Protein AF-A0A6S7JM48-F1 (afdb_monomer_lite)

Structure (mmCIF, N/CA/C/O backbone):
data_AF-A0A6S7JM48-F1
#
_entry.id   AF-A0A6S7JM48-F1
#
loop_
_atom_site.group_PDB
_atom_site.id
_atom_site.type_symbol
_atom_site.label_atom_id
_atom_site.label_alt_id
_atom_site.label_comp_id
_atom_site.label_asym_id
_atom_site.label_entity_id
_atom_site.label_seq_id
_atom_site.pdbx_PDB_ins_code
_atom_site.Cartn_x
_atom_site.Cartn_y
_atom_site.Cartn_z
_atom_site.occupancy
_atom_site.B_iso_or_equiv
_atom_site.auth_seq_id
_atom_site.auth_comp_id
_atom_site.auth_asym_id
_atom_site.auth_atom_id
_atom_site.pdbx_PDB_model_num
ATOM 1 N N . MET A 1 1 ? -25.504 -1.409 7.793 1.00 51.97 1 MET A N 1
ATOM 2 C CA . MET A 1 1 ? -24.263 -1.099 8.547 1.00 51.97 1 MET A CA 1
ATOM 3 C C . MET A 1 1 ? -23.162 -2.173 8.393 1.00 51.97 1 MET A C 1
ATOM 5 O O . MET A 1 1 ? -22.502 -2.514 9.367 1.00 51.97 1 MET A O 1
ATOM 9 N N . HIS A 1 2 ? -22.911 -2.702 7.189 1.00 62.91 2 HIS A N 1
ATOM 10 C CA . HIS A 1 2 ? -21.906 -3.768 6.991 1.00 62.91 2 HIS A CA 1
ATOM 11 C C . HIS A 1 2 ? -20.528 -3.228 6.568 1.00 62.91 2 HIS A C 1
ATOM 13 O O . HIS A 1 2 ? -19.502 -3.725 7.025 1.00 62.91 2 HIS A O 1
ATOM 19 N N . GLN A 1 3 ? -20.498 -2.153 5.774 1.00 63.75 3 GLN A N 1
ATOM 20 C CA . GLN A 1 3 ? -19.255 -1.558 5.267 1.00 63.75 3 GLN A CA 1
ATOM 21 C C . GLN A 1 3 ? -18.353 -0.998 6.379 1.00 63.75 3 GLN A C 1
ATOM 23 O O . GLN A 1 3 ? -17.149 -1.226 6.358 1.00 63.75 3 GLN A O 1
ATOM 28 N N . VAL A 1 4 ? -18.924 -0.338 7.394 1.00 64.56 4 VAL A N 1
ATOM 29 C CA . VAL A 1 4 ? -18.150 0.243 8.510 1.00 64.56 4 VAL A CA 1
ATOM 30 C C . VAL A 1 4 ? -17.418 -0.841 9.314 1.00 64.56 4 VAL A C 1
ATOM 32 O O . VAL A 1 4 ? -16.235 -0.697 9.615 1.00 64.56 4 VAL A O 1
ATOM 35 N N . LYS A 1 5 ? -18.085 -1.971 9.597 1.00 68.56 5 LYS A N 1
ATOM 36 C CA . LYS A 1 5 ? -17.468 -3.119 10.286 1.00 68.56 5 LYS A CA 1
ATOM 37 C C . LYS A 1 5 ? -16.400 -3.803 9.428 1.00 68.56 5 LYS A C 1
ATOM 39 O O . LYS A 1 5 ? -15.370 -4.213 9.954 1.00 68.56 5 LYS A O 1
ATOM 44 N N . TYR A 1 6 ? -16.626 -3.897 8.117 1.00 74.19 6 TYR A N 1
ATOM 45 C CA . TYR A 1 6 ? -15.654 -4.456 7.178 1.00 74.19 6 TYR A CA 1
ATOM 46 C C . TYR A 1 6 ? -14.355 -3.639 7.153 1.00 74.19 6 TYR A C 1
ATOM 48 O O . TYR A 1 6 ? -13.280 -4.199 7.358 1.00 74.19 6 TYR A O 1
ATOM 56 N N . PHE A 1 7 ? -14.441 -2.313 7.002 1.00 72.81 7 PHE A N 1
ATOM 57 C CA . PHE A 1 7 ? -13.253 -1.456 7.009 1.00 72.81 7 PHE A CA 1
ATOM 58 C C . PHE A 1 7 ? -12.529 -1.455 8.356 1.00 72.81 7 PHE A C 1
ATOM 60 O O . PHE A 1 7 ? -11.304 -1.443 8.370 1.00 72.81 7 PHE A O 1
ATOM 67 N N . ALA A 1 8 ? -13.246 -1.541 9.481 1.00 74.00 8 ALA A N 1
ATOM 68 C CA . ALA A 1 8 ? -12.621 -1.687 10.795 1.00 74.00 8 ALA A CA 1
ATOM 69 C C . ALA A 1 8 ? -11.798 -2.986 10.910 1.00 74.00 8 ALA A C 1
ATOM 71 O O . ALA A 1 8 ? -10.677 -2.961 11.410 1.00 74.00 8 ALA A O 1
ATOM 72 N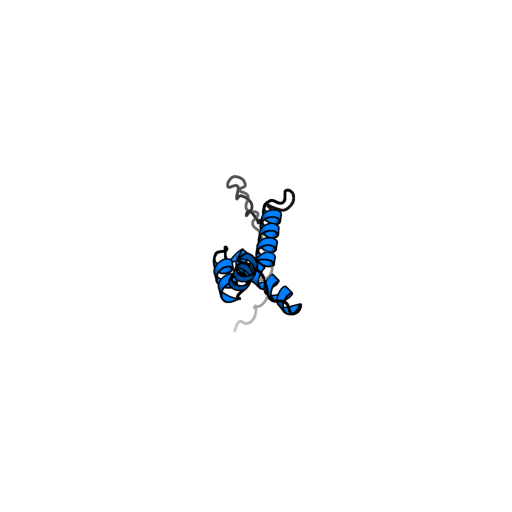 N . ASN A 1 9 ? -12.318 -4.103 10.392 1.00 74.94 9 ASN A N 1
ATOM 73 C CA . ASN A 1 9 ? -11.617 -5.389 10.383 1.00 74.94 9 ASN A CA 1
ATOM 74 C C . ASN A 1 9 ? -10.394 -5.370 9.446 1.00 74.94 9 ASN A C 1
ATOM 76 O O . ASN A 1 9 ? -9.313 -5.820 9.817 1.00 74.94 9 ASN A O 1
ATOM 80 N N . VAL A 1 10 ? -10.524 -4.788 8.250 1.00 73.12 10 VAL A N 1
ATOM 81 C CA . VAL A 1 10 ? -9.400 -4.657 7.305 1.00 73.12 10 VAL A CA 1
ATOM 82 C C . VAL A 1 10 ? -8.317 -3.715 7.843 1.00 73.12 10 VAL A C 1
ATOM 84 O O . VAL A 1 10 ? -7.132 -4.002 7.693 1.00 73.12 10 VAL A O 1
ATOM 87 N N . ASN A 1 11 ? -8.708 -2.619 8.499 1.00 79.50 11 ASN A N 1
ATOM 88 C CA . ASN A 1 11 ? -7.787 -1.660 9.113 1.00 79.50 11 ASN A CA 1
ATOM 89 C C . ASN A 1 11 ? -7.137 -2.184 10.402 1.00 79.50 11 ASN A C 1
ATOM 91 O O . ASN A 1 11 ? -6.219 -1.542 10.913 1.00 79.50 11 ASN A O 1
ATOM 95 N N . ALA A 1 12 ? -7.569 -3.338 10.927 1.00 84.12 12 ALA A N 1
ATOM 96 C CA . ALA A 1 12 ? -6.830 -4.011 11.984 1.00 84.12 12 ALA A CA 1
ATOM 97 C C . ALA A 1 12 ? -5.399 -4.280 11.494 1.00 84.12 12 ALA A C 1
ATOM 99 O O . ALA A 1 12 ? -5.187 -4.805 10.396 1.00 84.12 12 ALA A O 1
ATOM 100 N N . SER A 1 13 ? -4.410 -3.906 12.309 1.00 80.88 13 SER A N 1
ATOM 101 C CA . SER A 1 13 ? -2.994 -3.864 11.922 1.00 80.88 13 SER A CA 1
ATOM 102 C C . SER A 1 13 ? -2.493 -5.163 11.294 1.00 80.88 13 SER A C 1
ATOM 104 O O . SER A 1 13 ? -1.736 -5.126 10.324 1.00 80.88 13 SER A O 1
ATOM 106 N N . ASP A 1 14 ? -2.942 -6.307 11.806 1.00 85.56 14 ASP A N 1
ATOM 107 C CA . ASP A 1 14 ? -2.514 -7.624 11.335 1.00 85.56 14 ASP A CA 1
ATOM 108 C C . ASP A 1 14 ? -3.098 -7.986 9.970 1.00 85.56 14 ASP A C 1
ATOM 110 O O . ASP A 1 14 ? -2.415 -8.591 9.142 1.00 85.56 14 ASP A O 1
ATOM 114 N N . ASN A 1 15 ? -4.339 -7.583 9.699 1.00 87.88 15 ASN A N 1
ATOM 115 C CA . ASN A 1 15 ? -4.984 -7.840 8.416 1.00 87.88 15 ASN A CA 1
ATOM 116 C C . ASN A 1 15 ? -4.391 -6.953 7.328 1.00 87.88 15 ASN A C 1
ATOM 118 O O . ASN A 1 15 ? -3.996 -7.459 6.275 1.00 87.88 15 ASN A O 1
ATOM 122 N N . LEU A 1 16 ? -4.217 -5.661 7.611 1.00 90.19 16 LEU A N 1
ATOM 123 C CA . LEU A 1 16 ? -3.536 -4.758 6.691 1.00 90.19 16 LEU A CA 1
ATOM 124 C C . LEU A 1 16 ? -2.098 -5.225 6.423 1.00 90.19 16 LEU A C 1
ATOM 126 O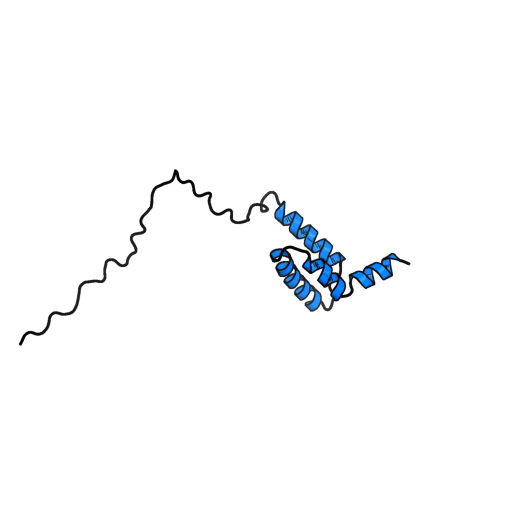 O . LEU A 1 16 ? -1.658 -5.241 5.274 1.00 90.19 16 LEU A O 1
ATOM 130 N N . ARG A 1 17 ? -1.382 -5.698 7.453 1.00 91.56 17 ARG A N 1
ATOM 131 C CA . ARG A 1 17 ? -0.048 -6.293 7.295 1.00 91.56 17 ARG A CA 1
ATOM 132 C C . ARG A 1 17 ? -0.074 -7.505 6.365 1.00 91.56 17 ARG A C 1
ATOM 134 O O . ARG A 1 17 ? 0.758 -7.576 5.467 1.00 91.56 17 ARG A O 1
ATOM 141 N N . LYS A 1 18 ? -1.018 -8.438 6.532 1.00 93.31 18 LYS A N 1
ATOM 142 C CA . LYS A 1 18 ? -1.151 -9.613 5.649 1.00 93.31 18 LYS A CA 1
ATOM 143 C C . LYS A 1 18 ? -1.381 -9.222 4.188 1.00 93.31 18 LYS A C 1
ATOM 145 O O . LYS A 1 18 ? -0.833 -9.882 3.312 1.00 93.31 18 LYS A O 1
ATOM 150 N N . ILE A 1 19 ? -2.153 -8.164 3.929 1.00 91.44 19 ILE A N 1
ATOM 151 C CA . ILE A 1 19 ? -2.392 -7.643 2.574 1.00 91.44 19 ILE A CA 1
ATOM 152 C C . ILE A 1 19 ? -1.100 -7.061 1.991 1.00 91.44 19 ILE A C 1
ATOM 154 O O . ILE A 1 19 ? -0.694 -7.429 0.893 1.00 91.44 19 ILE A O 1
ATOM 158 N N . VAL A 1 20 ? -0.418 -6.196 2.746 1.00 92.75 20 VAL A N 1
ATOM 159 C CA . VAL A 1 20 ? 0.836 -5.546 2.326 1.00 92.75 20 VAL A CA 1
ATOM 160 C C . VAL A 1 20 ? 1.917 -6.571 1.984 1.00 92.75 20 VAL A C 1
ATOM 162 O O . VAL A 1 20 ? 2.624 -6.407 0.995 1.00 92.75 20 VAL A O 1
ATOM 165 N N . MET A 1 21 ? 2.026 -7.644 2.769 1.00 93.75 21 MET A N 1
ATOM 166 C CA . MET A 1 21 ? 3.017 -8.709 2.567 1.00 93.75 21 MET A CA 1
ATOM 167 C C . MET A 1 21 ? 2.816 -9.513 1.270 1.00 93.75 21 MET A C 1
ATOM 169 O O . MET A 1 21 ? 3.626 -10.382 0.971 1.00 93.75 21 MET A O 1
ATOM 173 N N . ARG A 1 22 ? 1.747 -9.261 0.501 1.00 94.75 22 ARG A N 1
ATOM 174 C CA . ARG A 1 22 ? 1.542 -9.845 -0.836 1.00 94.75 22 ARG A CA 1
ATOM 175 C C . ARG A 1 22 ? 2.181 -9.032 -1.962 1.00 94.75 22 ARG A C 1
ATOM 177 O O . ARG A 1 22 ? 2.167 -9.486 -3.101 1.00 94.75 22 ARG A O 1
ATOM 184 N N . LEU A 1 23 ? 2.701 -7.842 -1.670 1.00 92.75 23 LEU A N 1
ATOM 185 C CA . LEU A 1 23 ? 3.401 -7.025 -2.654 1.00 92.75 23 LEU A CA 1
ATOM 186 C C . LEU A 1 23 ? 4.841 -7.513 -2.879 1.00 92.75 23 LEU A C 1
ATOM 188 O O . LEU A 1 23 ? 5.426 -8.123 -1.988 1.00 92.75 23 LEU A O 1
ATOM 192 N N . PRO A 1 24 ? 5.451 -7.171 -4.025 1.00 94.12 24 PRO A N 1
ATOM 193 C CA . PRO A 1 24 ? 6.896 -7.259 -4.207 1.00 94.12 24 PRO A CA 1
ATOM 194 C C . PRO A 1 24 ? 7.688 -6.521 -3.113 1.00 94.12 24 PRO A C 1
ATOM 196 O O . PRO A 1 24 ? 7.289 -5.441 -2.664 1.00 94.12 24 PRO A O 1
ATOM 199 N N . ASP A 1 25 ? 8.858 -7.053 -2.749 1.00 93.38 25 ASP A N 1
ATOM 200 C CA . ASP A 1 25 ? 9.678 -6.561 -1.630 1.00 93.38 25 ASP A CA 1
ATOM 201 C C . ASP A 1 25 ? 10.006 -5.066 -1.711 1.00 93.38 25 ASP A C 1
ATOM 203 O O . ASP A 1 25 ? 9.929 -4.350 -0.709 1.00 93.38 25 ASP A O 1
ATOM 207 N N . TYR A 1 26 ? 10.320 -4.556 -2.905 1.00 90.75 26 TYR A N 1
ATOM 208 C CA . TYR A 1 26 ? 10.649 -3.141 -3.089 1.00 90.75 26 TYR A CA 1
ATOM 209 C C . TYR A 1 26 ? 9.465 -2.218 -2.747 1.00 90.75 26 TYR A C 1
ATOM 211 O O . TYR A 1 26 ? 9.662 -1.138 -2.185 1.00 90.75 26 TYR A O 1
ATOM 219 N N . LEU A 1 27 ? 8.226 -2.647 -3.017 1.00 94.38 27 LEU A N 1
ATOM 220 C CA . LEU A 1 27 ? 7.021 -1.906 -2.639 1.00 94.38 27 LEU A CA 1
ATOM 221 C C . LEU A 1 27 ? 6.740 -2.016 -1.143 1.00 94.38 27 LEU A C 1
ATOM 223 O O . LEU A 1 27 ? 6.317 -1.031 -0.538 1.00 94.38 27 LEU A O 1
ATOM 227 N N . ILE A 1 28 ? 7.027 -3.168 -0.530 1.00 95.31 28 ILE A N 1
ATOM 228 C CA . ILE A 1 28 ? 6.922 -3.342 0.924 1.00 95.31 28 ILE A CA 1
ATOM 229 C C . ILE A 1 28 ? 7.856 -2.360 1.643 1.00 95.31 28 ILE A C 1
ATOM 231 O O . ILE A 1 28 ? 7.436 -1.712 2.603 1.00 95.31 28 ILE A O 1
ATOM 235 N N . GLN A 1 29 ? 9.102 -2.207 1.185 1.00 94.75 29 GLN A N 1
ATOM 236 C CA . GLN A 1 29 ? 10.044 -1.265 1.801 1.00 94.75 29 GLN A CA 1
ATOM 237 C C . GLN A 1 29 ? 9.571 0.187 1.663 1.00 94.75 29 GLN A C 1
ATOM 239 O O . GLN A 1 29 ? 9.523 0.903 2.663 1.00 94.75 29 GLN A O 1
ATOM 244 N N . LYS A 1 30 ? 9.121 0.603 0.469 1.00 94.88 30 LYS A N 1
ATOM 245 C CA . LYS A 1 30 ? 8.531 1.941 0.265 1.00 94.88 30 LYS A CA 1
ATOM 246 C C . LYS A 1 30 ? 7.309 2.172 1.163 1.00 94.88 30 LYS A C 1
ATOM 248 O O . LYS A 1 30 ? 7.149 3.251 1.734 1.00 94.88 30 LYS A O 1
ATOM 253 N N . TRP A 1 31 ? 6.460 1.158 1.327 1.00 95.75 31 TRP A N 1
ATOM 254 C CA . TRP A 1 31 ? 5.292 1.232 2.202 1.00 95.75 31 TRP A CA 1
ATOM 255 C C . TRP A 1 31 ? 5.667 1.413 3.679 1.00 95.75 31 TRP A C 1
ATOM 257 O O . TRP A 1 31 ? 5.031 2.209 4.369 1.00 95.75 31 TRP A O 1
ATOM 267 N N . LYS A 1 32 ? 6.721 0.748 4.176 1.00 94.38 32 LYS A N 1
ATOM 268 C CA . LYS A 1 32 ? 7.194 0.932 5.564 1.00 94.38 32 LYS A CA 1
ATOM 269 C C . LYS A 1 32 ? 7.531 2.394 5.866 1.00 94.38 32 LYS A C 1
ATOM 271 O O . LYS A 1 32 ? 7.125 2.889 6.915 1.00 94.38 32 LYS A O 1
ATOM 276 N N . SER A 1 33 ? 8.198 3.096 4.948 1.00 95.00 33 SER A N 1
ATOM 277 C CA . SER A 1 33 ? 8.501 4.527 5.102 1.00 95.00 33 SER A CA 1
ATOM 278 C C . SER A 1 33 ? 7.231 5.374 5.222 1.00 95.00 33 SER A C 1
ATOM 280 O O . SER A 1 33 ? 7.148 6.264 6.064 1.00 95.00 33 SER A O 1
ATOM 282 N N . ILE A 1 34 ? 6.196 5.060 4.438 1.00 94.94 34 ILE A N 1
ATOM 283 C CA . ILE A 1 34 ? 4.899 5.749 4.515 1.00 94.94 34 ILE A CA 1
ATOM 284 C C . ILE A 1 34 ? 4.210 5.475 5.854 1.00 94.94 34 ILE A C 1
ATOM 286 O O . ILE A 1 34 ? 3.672 6.396 6.464 1.00 94.94 34 ILE A O 1
ATOM 290 N N . VAL A 1 35 ? 4.249 4.233 6.340 1.00 94.56 35 VAL A N 1
ATOM 291 C CA . VAL A 1 35 ? 3.681 3.865 7.644 1.00 94.56 35 VAL A CA 1
ATOM 292 C C . VAL A 1 35 ? 4.339 4.642 8.784 1.00 94.56 35 VAL A C 1
ATOM 294 O O . VAL A 1 35 ? 3.627 5.081 9.686 1.00 94.56 35 VAL A O 1
ATOM 297 N N . ILE A 1 36 ? 5.660 4.841 8.744 1.00 95.50 36 ILE A N 1
ATOM 298 C CA . ILE A 1 36 ? 6.374 5.670 9.728 1.00 95.50 36 ILE A CA 1
ATOM 299 C C . ILE A 1 36 ? 5.817 7.099 9.705 1.00 95.50 36 ILE A C 1
ATOM 301 O O . ILE A 1 36 ? 5.322 7.563 10.729 1.00 95.50 36 ILE A O 1
ATOM 305 N N . ASN A 1 37 ? 5.746 7.728 8.528 1.00 95.75 37 ASN A N 1
ATOM 306 C CA . ASN A 1 37 ? 5.207 9.086 8.373 1.00 95.75 37 ASN A CA 1
ATOM 307 C C . ASN A 1 37 ? 3.747 9.216 8.855 1.00 95.75 37 ASN A C 1
ATOM 309 O O . ASN A 1 37 ? 3.349 10.240 9.408 1.00 95.75 37 ASN A O 1
ATOM 313 N N . ILE A 1 38 ? 2.914 8.190 8.641 1.00 95.38 38 ILE A N 1
ATOM 314 C CA . ILE A 1 38 ? 1.524 8.172 9.128 1.00 95.38 38 ILE A CA 1
ATOM 315 C C . ILE A 1 38 ? 1.489 8.119 10.662 1.00 95.38 38 ILE A C 1
ATOM 317 O O . ILE A 1 38 ? 0.708 8.839 11.290 1.00 95.38 38 ILE A O 1
ATOM 321 N N . ARG A 1 39 ? 2.348 7.293 11.267 1.00 94.56 39 ARG A N 1
ATOM 322 C CA . ARG A 1 39 ? 2.430 7.123 12.724 1.00 94.56 39 ARG A CA 1
ATOM 323 C C . ARG A 1 39 ? 2.999 8.348 13.429 1.00 94.56 39 ARG A C 1
ATOM 325 O O . ARG A 1 39 ? 2.523 8.685 14.511 1.00 94.56 39 ARG A O 1
ATOM 332 N N . GLU A 1 40 ? 3.954 9.041 12.814 1.00 95.69 40 GLU A N 1
ATOM 333 C CA . GLU A 1 40 ? 4.469 10.327 13.306 1.00 95.69 40 GLU A CA 1
ATOM 334 C C . GLU A 1 40 ? 3.349 11.363 13.445 1.00 95.69 40 GLU A C 1
ATOM 336 O O . GLU A 1 40 ? 3.296 12.106 14.422 1.00 95.69 40 GLU A O 1
ATOM 341 N N . ARG A 1 41 ? 2.366 11.329 12.538 1.00 95.31 41 ARG A N 1
ATOM 342 C CA . ARG A 1 41 ? 1.148 12.157 12.590 1.00 95.31 41 ARG A CA 1
ATOM 343 C C . ARG A 1 41 ? 0.080 11.627 13.556 1.00 95.31 41 ARG A C 1
ATOM 345 O O . ARG A 1 41 ? -1.076 12.027 13.461 1.00 95.31 41 ARG A O 1
ATOM 352 N N . ARG A 1 42 ? 0.441 10.707 14.459 1.00 93.56 42 ARG A N 1
ATOM 353 C CA . ARG A 1 42 ? -0.445 10.068 15.452 1.00 93.56 42 ARG A CA 1
ATOM 354 C C . ARG A 1 42 ? -1.664 9.355 14.849 1.00 93.56 42 ARG A C 1
ATOM 356 O O . ARG A 1 42 ? -2.668 9.169 15.532 1.00 93.56 42 ARG A O 1
ATOM 363 N N . ARG A 1 43 ? -1.583 8.914 13.589 1.00 93.50 43 ARG A N 1
ATOM 364 C CA . ARG A 1 43 ? -2.648 8.158 12.916 1.00 93.50 43 ARG A CA 1
ATOM 365 C C . ARG A 1 43 ? -2.239 6.701 12.707 1.00 93.50 43 ARG A C 1
ATOM 367 O O . ARG A 1 43 ? -1.058 6.376 12.608 1.00 93.50 43 ARG A O 1
ATOM 374 N N . SER A 1 44 ? -3.231 5.820 12.617 1.00 91.00 44 SER A N 1
ATOM 375 C CA . SER A 1 44 ? -3.024 4.433 12.192 1.00 91.00 44 SER A CA 1
ATOM 376 C C . SER A 1 44 ? -3.167 4.307 10.670 1.00 91.00 44 SER A C 1
ATOM 378 O O . SER A 1 44 ? -4.087 4.909 10.110 1.00 91.00 44 SER A O 1
ATOM 380 N N . PRO A 1 45 ? -2.296 3.537 9.991 1.00 93.06 45 PRO A N 1
ATOM 381 C CA . PRO A 1 45 ? -2.446 3.259 8.566 1.00 93.06 45 PRO A CA 1
ATOM 382 C C . PRO A 1 45 ? -3.777 2.569 8.274 1.00 93.06 45 PRO A C 1
ATOM 384 O O . PRO A 1 45 ? -4.182 1.670 9.011 1.00 93.06 45 PRO A O 1
ATOM 387 N N . THR A 1 46 ? -4.427 2.961 7.185 1.00 93.56 46 THR A N 1
ATOM 388 C CA . THR A 1 46 ? -5.683 2.361 6.725 1.00 93.56 46 THR A CA 1
ATOM 389 C C . THR A 1 46 ? -5.523 1.725 5.347 1.00 93.56 46 THR A C 1
ATOM 391 O O . THR A 1 46 ? -4.544 1.949 4.629 1.00 93.56 46 THR A O 1
ATOM 394 N N . ILE A 1 47 ? -6.518 0.938 4.941 1.00 91.56 47 ILE A N 1
ATOM 395 C CA . ILE A 1 47 ? -6.590 0.385 3.587 1.00 91.56 47 ILE A CA 1
ATOM 396 C C . ILE A 1 47 ? -6.689 1.477 2.512 1.00 91.56 47 ILE A C 1
ATOM 398 O O . ILE A 1 47 ? -6.223 1.289 1.389 1.00 91.56 47 ILE A O 1
ATOM 402 N N . GLU A 1 48 ? -7.244 2.639 2.854 1.00 92.56 48 GLU A N 1
ATOM 403 C CA . GLU A 1 48 ? -7.333 3.779 1.945 1.00 92.56 48 GLU A CA 1
ATOM 404 C C . GLU A 1 48 ? -5.947 4.369 1.657 1.00 92.56 48 GLU A C 1
ATOM 406 O O . GLU A 1 48 ? -5.604 4.588 0.491 1.00 92.56 48 GLU A O 1
ATOM 411 N N . ASP A 1 49 ? -5.106 4.519 2.684 1.00 94.56 49 ASP A N 1
ATOM 412 C CA . ASP A 1 49 ? -3.710 4.941 2.516 1.00 94.56 49 ASP A CA 1
ATOM 413 C C . ASP A 1 49 ? -2.939 3.983 1.620 1.00 94.56 49 ASP A C 1
ATOM 415 O O . ASP A 1 49 ? -2.182 4.402 0.745 1.00 94.56 49 ASP A O 1
ATOM 419 N N . PHE A 1 50 ? -3.157 2.686 1.836 1.00 94.06 50 PHE A N 1
ATOM 420 C CA . PHE A 1 50 ? -2.529 1.632 1.060 1.00 94.06 50 PHE A CA 1
ATOM 421 C C . PHE A 1 50 ? -2.950 1.692 -0.409 1.00 94.06 50 PHE A C 1
ATOM 423 O O . PHE A 1 50 ? -2.104 1.675 -1.304 1.00 94.06 50 PHE A O 1
ATOM 430 N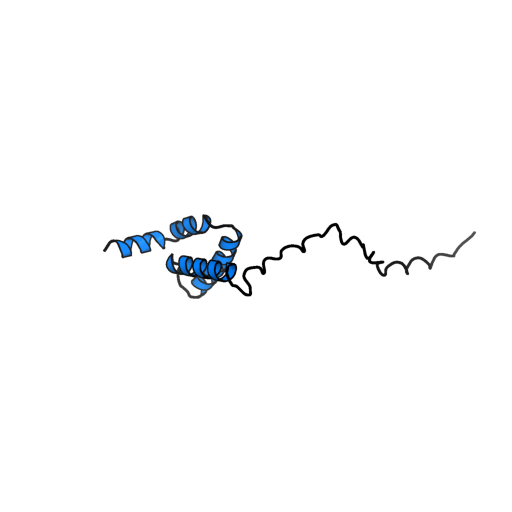 N . SER A 1 51 ? -4.248 1.856 -0.671 1.00 93.75 51 SER A N 1
ATOM 431 C CA . SER A 1 51 ? -4.769 2.008 -2.031 1.00 93.75 51 SER A CA 1
ATOM 432 C C . SER A 1 51 ? -4.216 3.260 -2.722 1.00 93.75 51 SER A C 1
ATOM 434 O O . SER A 1 51 ? -3.838 3.219 -3.894 1.00 93.75 51 SER A O 1
ATOM 436 N N . THR A 1 52 ? -4.091 4.362 -1.979 1.00 96.19 52 THR A N 1
ATOM 437 C CA . THR A 1 52 ? -3.541 5.626 -2.474 1.00 96.19 52 THR A CA 1
ATOM 438 C C . THR A 1 52 ? -2.061 5.480 -2.803 1.00 96.19 52 THR A C 1
ATOM 440 O O . THR A 1 52 ? -1.608 5.950 -3.848 1.00 96.19 52 THR A O 1
ATOM 443 N N . PHE A 1 53 ? -1.306 4.795 -1.943 1.00 95.88 53 PHE A N 1
ATOM 444 C CA . PHE A 1 53 ? 0.091 4.460 -2.187 1.00 95.88 53 PHE A CA 1
ATOM 445 C C . PHE A 1 53 ? 0.260 3.652 -3.476 1.00 95.88 53 PHE A C 1
ATOM 447 O O . PHE A 1 53 ? 1.048 4.051 -4.332 1.00 95.88 53 PHE A O 1
ATOM 454 N N . LEU A 1 54 ? -0.504 2.571 -3.650 1.00 94.44 54 LEU A N 1
ATOM 455 C CA . LEU A 1 54 ? -0.415 1.734 -4.847 1.00 94.44 54 LEU A CA 1
ATOM 456 C C . LEU A 1 54 ? -0.732 2.519 -6.117 1.00 94.44 54 LEU A C 1
ATOM 458 O O . LEU A 1 54 ? 0.022 2.448 -7.083 1.00 94.44 54 LEU A O 1
ATOM 462 N N . ARG A 1 55 ? -1.789 3.340 -6.101 1.00 94.50 55 ARG A N 1
ATOM 463 C CA . ARG A 1 55 ? -2.124 4.212 -7.237 1.00 94.50 55 ARG A CA 1
ATOM 464 C C . ARG A 1 55 ? -0.975 5.153 -7.597 1.00 94.50 55 ARG A C 1
ATOM 466 O O . ARG A 1 55 ? -0.727 5.367 -8.777 1.00 94.50 55 ARG A O 1
ATOM 473 N N . LYS A 1 56 ? -0.262 5.700 -6.607 1.00 94.44 56 LYS A N 1
ATOM 474 C CA . LYS A 1 56 ? 0.919 6.545 -6.847 1.00 94.44 56 LYS A CA 1
ATOM 475 C C . LYS A 1 56 ? 2.087 5.760 -7.439 1.00 94.44 56 LYS A C 1
ATOM 477 O O . LYS A 1 56 ? 2.739 6.277 -8.333 1.00 94.44 56 LYS A O 1
ATOM 482 N N . GLN A 1 57 ? 2.340 4.538 -6.970 1.00 92.12 57 GLN A N 1
ATOM 483 C CA . GLN A 1 57 ? 3.404 3.694 -7.529 1.00 92.12 57 GLN A CA 1
ATOM 484 C C . GLN A 1 57 ? 3.116 3.319 -8.982 1.00 92.12 57 GLN A C 1
ATOM 486 O O . GLN A 1 57 ? 4.000 3.447 -9.815 1.00 92.12 57 GLN A O 1
ATOM 491 N N . VAL A 1 58 ? 1.872 2.948 -9.297 1.00 90.81 58 VAL A N 1
ATOM 492 C CA . VAL A 1 58 ? 1.455 2.676 -10.680 1.00 90.81 58 VAL A CA 1
ATOM 493 C C . VAL A 1 58 ? 1.633 3.923 -11.544 1.00 90.81 58 VAL A C 1
ATOM 495 O O . VAL A 1 58 ? 2.258 3.851 -12.589 1.00 90.81 58 VAL A O 1
ATOM 498 N N . LYS A 1 59 ? 1.152 5.089 -11.096 1.00 89.56 59 LYS A N 1
ATOM 499 C CA . LYS A 1 59 ? 1.341 6.337 -11.850 1.00 89.56 59 LYS A CA 1
ATOM 500 C C . LYS A 1 59 ? 2.812 6.669 -12.100 1.00 89.56 59 LYS A C 1
ATOM 502 O O . LYS A 1 59 ? 3.114 7.151 -13.176 1.00 89.56 59 LYS A O 1
ATOM 507 N N . ALA A 1 60 ? 3.688 6.417 -11.129 1.00 88.62 60 ALA A N 1
ATOM 508 C CA . ALA A 1 60 ? 5.120 6.659 -11.280 1.00 88.62 60 ALA A CA 1
ATOM 509 C C . ALA A 1 60 ? 5.779 5.684 -12.268 1.00 88.62 60 ALA A C 1
ATOM 511 O O . ALA A 1 60 ? 6.640 6.094 -13.031 1.00 88.62 60 ALA A O 1
ATOM 512 N N . GLU A 1 61 ? 5.372 4.413 -12.267 1.00 87.31 61 GLU A N 1
ATOM 513 C CA . GLU A 1 61 ? 5.895 3.398 -13.192 1.00 87.31 61 GLU A CA 1
ATOM 514 C C . GLU A 1 61 ? 5.483 3.675 -14.645 1.00 87.31 61 GLU A C 1
ATOM 516 O O . GLU A 1 61 ? 6.267 3.493 -15.568 1.00 87.31 61 GLU A O 1
ATOM 521 N N . TYR A 1 62 ? 4.246 4.134 -14.849 1.00 86.44 62 TYR A N 1
ATOM 522 C CA . TYR A 1 62 ? 3.697 4.456 -16.170 1.00 86.44 62 TYR A CA 1
ATOM 523 C C . TYR A 1 62 ? 3.809 5.946 -16.519 1.00 86.44 62 TYR A C 1
ATOM 525 O O . TYR A 1 62 ? 3.098 6.427 -17.402 1.00 86.44 62 TYR A O 1
ATOM 533 N N . ASP A 1 63 ? 4.658 6.690 -15.812 1.00 88.94 63 ASP A N 1
ATOM 534 C CA . ASP A 1 63 ? 4.913 8.089 -16.127 1.00 88.94 63 ASP A CA 1
ATOM 535 C C . ASP A 1 63 ? 5.620 8.181 -17.497 1.00 88.94 63 ASP A C 1
ATOM 537 O O . ASP A 1 63 ? 6.603 7.469 -17.718 1.00 88.94 63 ASP A O 1
ATOM 541 N N . PRO A 1 64 ? 5.130 9.000 -18.444 1.00 84.88 64 PRO A N 1
ATOM 542 C CA . PRO A 1 64 ? 5.691 9.053 -19.794 1.00 84.88 64 PRO A CA 1
ATOM 543 C C . PRO A 1 64 ? 7.114 9.620 -19.829 1.00 84.88 64 PRO A C 1
ATOM 545 O O . PRO A 1 64 ? 7.894 9.241 -20.701 1.00 84.88 64 PRO A O 1
ATOM 548 N N . ASP A 1 65 ? 7.451 10.498 -18.886 1.00 85.31 65 ASP A N 1
ATOM 549 C CA . ASP A 1 65 ? 8.738 11.184 -18.840 1.00 85.31 65 ASP A CA 1
ATOM 550 C C . ASP A 1 65 ? 9.745 10.402 -17.986 1.00 85.31 65 ASP A C 1
ATOM 552 O O . ASP A 1 65 ? 10.943 10.367 -18.278 1.00 85.31 65 ASP A O 1
ATOM 556 N N . PHE A 1 66 ? 9.255 9.754 -16.926 1.00 80.12 66 PHE A N 1
ATOM 557 C CA . PHE A 1 66 ? 10.084 9.228 -15.844 1.00 80.12 66 PHE A CA 1
ATOM 558 C C . PHE A 1 66 ? 9.867 7.739 -15.521 1.00 80.12 66 PHE A C 1
ATOM 560 O O . PHE A 1 66 ? 10.602 7.185 -14.700 1.00 80.12 66 PHE A O 1
ATOM 567 N N . GLY A 1 67 ? 8.914 7.063 -16.165 1.00 77.50 67 GLY A N 1
ATOM 568 C CA . GLY A 1 67 ? 8.553 5.668 -15.880 1.00 77.50 67 GLY A CA 1
ATOM 569 C C . GLY A 1 67 ? 9.632 4.644 -16.243 1.00 77.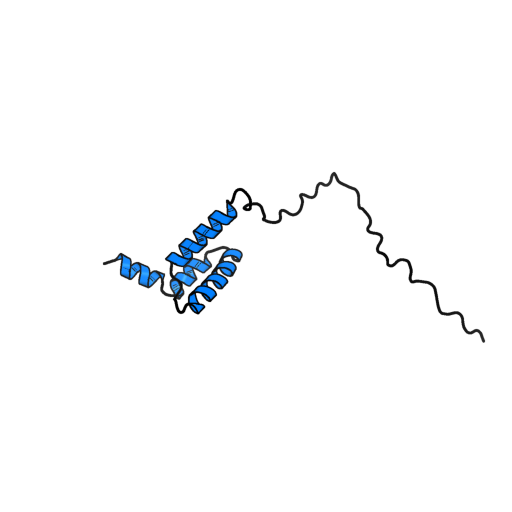50 67 GLY A C 1
ATOM 570 O O . GLY A 1 67 ? 9.849 3.684 -15.510 1.00 77.50 67 GLY A O 1
ATOM 571 N N . ASP A 1 68 ? 10.397 4.884 -17.315 1.00 72.88 68 ASP A N 1
ATOM 572 C CA . ASP A 1 68 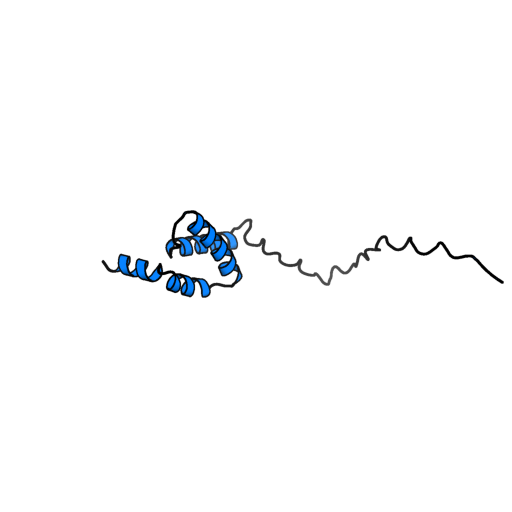? 11.511 4.013 -17.742 1.00 72.88 68 ASP A CA 1
ATOM 573 C C . ASP A 1 68 ? 12.865 4.423 -17.129 1.00 72.88 68 ASP A C 1
ATOM 575 O O . ASP A 1 68 ? 13.920 4.004 -17.598 1.00 72.88 68 ASP A O 1
ATOM 579 N N . MET A 1 69 ? 12.872 5.237 -16.062 1.00 69.81 69 MET A N 1
ATOM 580 C CA . MET A 1 69 ? 14.112 5.589 -15.347 1.00 69.81 69 MET A CA 1
ATOM 581 C C . MET A 1 69 ? 14.711 4.429 -14.543 1.00 69.81 69 MET A C 1
ATOM 583 O O . MET A 1 69 ? 15.766 4.592 -13.924 1.00 69.81 69 MET A O 1
ATOM 587 N N . SER A 1 70 ? 14.074 3.253 -14.540 1.00 62.09 70 SER A N 1
ATOM 588 C CA . SER A 1 70 ? 14.753 2.030 -14.126 1.00 62.09 70 SER A CA 1
ATOM 589 C C . SER A 1 70 ? 16.020 1.913 -14.961 1.00 62.09 70 SER A C 1
ATOM 591 O O . SER A 1 70 ? 15.946 1.841 -16.184 1.00 62.09 70 SER A O 1
ATOM 593 N N . LEU A 1 71 ? 17.175 1.972 -14.293 1.00 61.34 71 LEU A N 1
ATOM 594 C CA . LEU A 1 71 ? 18.506 1.853 -14.875 1.00 61.34 71 LEU A CA 1
ATOM 595 C C . LEU A 1 71 ? 18.574 0.555 -15.685 1.00 61.34 71 LEU A C 1
ATOM 597 O O . LEU A 1 71 ? 19.051 -0.466 -15.193 1.00 61.34 71 LEU A O 1
ATOM 601 N N . LYS A 1 72 ? 18.103 0.570 -16.934 1.00 59.38 72 LYS A N 1
ATOM 602 C CA . LYS A 1 72 ? 18.475 -0.441 -17.906 1.00 59.38 72 LYS A CA 1
ATOM 603 C C . LYS A 1 72 ? 19.992 -0.324 -17.946 1.00 59.38 72 LYS A C 1
ATOM 605 O O . LYS A 1 72 ? 20.482 0.748 -18.321 1.00 59.38 72 LYS A O 1
ATOM 610 N N . PRO A 1 73 ? 20.753 -1.348 -17.509 1.00 60.34 73 PRO A N 1
ATOM 611 C CA . PRO A 1 73 ? 22.181 -1.325 -17.757 1.00 60.34 73 PRO A CA 1
ATOM 612 C C . PRO A 1 73 ? 22.332 -1.047 -19.255 1.00 60.34 73 PRO A C 1
ATOM 614 O O . PRO A 1 73 ? 21.533 -1.587 -20.036 1.00 60.34 73 PRO A O 1
ATOM 617 N N . PRO A 1 74 ? 23.244 -0.142 -19.660 1.00 62.62 74 PRO A N 1
ATOM 618 C CA . PRO A 1 74 ? 23.417 0.170 -21.069 1.00 62.62 74 PRO A CA 1
ATOM 619 C C . PRO A 1 74 ? 23.500 -1.161 -21.801 1.00 62.62 74 PRO A C 1
ATOM 621 O O . PRO A 1 74 ? 24.280 -2.024 -21.392 1.00 62.62 74 PRO A O 1
ATOM 624 N N . LYS A 1 75 ? 22.617 -1.368 -22.789 1.00 63.31 75 LYS A N 1
ATOM 625 C CA . LYS A 1 75 ? 22.619 -2.587 -23.599 1.00 63.31 75 LYS A CA 1
ATOM 626 C C . LYS A 1 75 ? 24.060 -2.762 -24.059 1.00 63.31 75 LYS A C 1
ATOM 628 O O . LYS A 1 75 ? 24.550 -1.926 -24.815 1.00 63.31 75 LYS A O 1
ATOM 633 N N . TYR A 1 76 ? 24.756 -3.761 -23.518 1.00 58.59 76 TYR A N 1
ATOM 634 C CA . TYR A 1 76 ? 26.106 -4.077 -23.945 1.00 58.59 76 TYR A CA 1
ATOM 635 C C . TYR A 1 76 ? 25.988 -4.415 -25.425 1.00 58.59 76 TYR A C 1
ATOM 637 O O . TYR A 1 76 ? 25.377 -5.421 -25.779 1.00 58.59 76 TYR A O 1
ATOM 645 N N . ASP A 1 77 ? 26.455 -3.510 -26.279 1.00 64.50 77 ASP A N 1
ATOM 646 C CA . ASP A 1 77 ? 26.560 -3.751 -27.705 1.00 64.50 77 ASP A CA 1
ATOM 647 C C . ASP A 1 77 ? 27.902 -4.458 -27.930 1.00 64.50 77 ASP A C 1
ATOM 649 O O . ASP A 1 77 ? 28.943 -3.794 -27.881 1.00 64.50 77 ASP A O 1
ATOM 653 N N . PRO A 1 78 ? 27.924 -5.785 -28.160 1.00 58.72 78 PRO A N 1
ATOM 654 C CA . PRO A 1 78 ? 29.165 -6.512 -28.411 1.00 58.72 78 PRO A CA 1
ATOM 655 C C . PRO A 1 78 ? 29.891 -6.029 -29.678 1.00 58.72 78 PRO A C 1
ATOM 657 O O . PRO A 1 78 ? 31.040 -6.404 -29.890 1.00 58.72 78 PRO A O 1
ATOM 660 N N . ARG A 1 79 ? 29.261 -5.196 -30.523 1.00 59.78 79 ARG A N 1
ATOM 661 C CA . ARG A 1 79 ? 29.887 -4.606 -31.717 1.00 59.78 79 ARG A CA 1
ATOM 662 C C . ARG A 1 79 ? 30.656 -3.323 -31.424 1.00 59.78 79 ARG A C 1
ATOM 664 O O . ARG A 1 79 ? 31.449 -2.903 -32.260 1.00 59.78 79 ARG A O 1
ATOM 671 N N . LYS A 1 80 ? 30.474 -2.713 -30.248 1.00 55.88 80 LYS A N 1
ATOM 672 C CA . LYS A 1 80 ? 31.255 -1.550 -29.805 1.00 55.88 80 LYS A CA 1
ATOM 673 C C . LYS A 1 80 ? 32.463 -2.010 -28.986 1.00 55.88 80 LYS A C 1
ATOM 675 O O . LYS A 1 80 ? 32.673 -1.609 -27.844 1.00 55.88 80 LYS A O 1
ATOM 680 N N . GLY A 1 81 ? 33.237 -2.914 -29.579 1.00 55.72 81 GLY A N 1
ATOM 681 C CA . GLY A 1 81 ? 34.552 -3.275 -29.083 1.00 55.72 81 GLY A CA 1
ATOM 682 C C . GLY A 1 81 ? 35.510 -2.122 -29.332 1.00 55.72 81 GLY A C 1
ATOM 683 O O . GLY A 1 81 ? 35.963 -1.943 -30.449 1.00 55.72 81 GLY A O 1
ATOM 684 N N . GLU A 1 82 ? 35.806 -1.352 -28.293 1.00 53.16 82 GLU A N 1
ATOM 685 C CA . GLU A 1 82 ? 37.107 -0.709 -28.128 1.00 53.16 82 GLU A CA 1
ATOM 686 C C . GLU A 1 82 ? 37.298 -0.431 -26.640 1.00 53.16 82 GLU A C 1
ATOM 688 O O . GLU A 1 82 ? 36.780 0.524 -26.051 1.00 53.16 82 GLU A O 1
ATOM 693 N N . ALA A 1 83 ? 38.009 -1.362 -26.011 1.00 55.16 83 ALA A N 1
ATOM 694 C CA . ALA A 1 83 ? 38.551 -1.205 -24.683 1.00 55.16 83 ALA A CA 1
ATOM 695 C C . ALA A 1 83 ? 39.455 0.031 -24.680 1.00 55.16 83 ALA A C 1
ATOM 697 O O . ALA A 1 83 ? 40.600 -0.012 -25.120 1.00 55.16 83 ALA A O 1
ATOM 698 N N . ARG A 1 84 ? 38.959 1.150 -24.149 1.00 57.25 84 ARG A N 1
ATOM 699 C CA . ARG A 1 84 ? 39.858 2.170 -23.618 1.00 57.25 84 ARG A CA 1
ATOM 700 C C . ARG A 1 84 ? 40.455 1.594 -22.348 1.00 57.25 84 ARG A C 1
ATOM 702 O O . ARG A 1 84 ? 39.870 1.723 -21.272 1.00 57.25 84 ARG A O 1
ATOM 709 N N . GLU A 1 85 ? 41.591 0.922 -22.499 1.00 57.66 85 GLU A N 1
ATOM 710 C CA . GLU A 1 85 ? 42.499 0.628 -21.400 1.00 57.66 85 GLU A CA 1
ATOM 711 C C . GLU A 1 85 ? 42.730 1.927 -20.633 1.00 57.66 85 GLU A C 1
ATOM 713 O O . GLU A 1 85 ? 43.438 2.833 -21.077 1.00 57.66 85 GLU A O 1
ATOM 718 N N . ARG A 1 86 ? 42.079 2.055 -19.476 1.00 57.62 86 ARG A N 1
ATOM 719 C CA . ARG A 1 86 ? 42.393 3.109 -18.523 1.00 57.62 86 ARG A CA 1
ATOM 720 C C . ARG A 1 86 ? 43.761 2.760 -17.958 1.00 57.62 86 ARG A C 1
ATOM 722 O O . ARG A 1 86 ? 43.851 2.041 -16.968 1.00 57.62 86 ARG A O 1
ATOM 729 N N . HIS A 1 87 ? 44.812 3.234 -18.618 1.00 48.53 87 HIS A N 1
ATOM 730 C CA . HIS A 1 87 ? 46.148 3.286 -18.047 1.00 48.53 87 HIS A CA 1
ATOM 731 C C . HIS A 1 87 ? 46.053 4.105 -16.756 1.00 48.53 87 HIS A C 1
ATOM 733 O O . HIS A 1 87 ? 45.946 5.331 -16.771 1.00 48.53 87 HIS A O 1
ATOM 739 N N . GLY A 1 88 ? 45.972 3.396 -15.631 1.00 44.06 88 GLY A N 1
ATOM 740 C CA . GLY A 1 88 ? 45.983 3.989 -14.308 1.00 44.06 88 GLY A CA 1
ATOM 741 C C . GLY A 1 88 ? 47.299 4.727 -14.087 1.00 44.06 88 GLY A C 1
ATOM 742 O O . GLY A 1 88 ? 48.371 4.251 -14.448 1.00 44.06 88 GLY A O 1
ATOM 743 N N . ILE A 1 89 ? 47.197 5.882 -13.446 1.00 53.50 89 ILE A N 1
ATOM 744 C CA . ILE A 1 89 ? 48.254 6.858 -13.137 1.00 53.50 89 ILE A CA 1
ATOM 745 C C . ILE A 1 89 ? 49.337 6.346 -12.157 1.00 53.50 89 ILE A C 1
ATOM 747 O O . ILE A 1 89 ? 50.065 7.138 -11.575 1.00 53.50 89 ILE A O 1
ATOM 751 N N . ASN A 1 90 ? 49.484 5.031 -11.974 1.00 52.22 90 ASN A N 1
ATOM 752 C CA . ASN A 1 90 ? 50.381 4.435 -10.974 1.00 52.22 90 ASN A CA 1
ATOM 753 C C . ASN A 1 90 ? 51.678 3.845 -11.564 1.00 52.22 90 ASN A C 1
ATOM 755 O O . ASN A 1 90 ? 52.399 3.132 -10.872 1.00 52.22 90 ASN A O 1
ATOM 759 N N . ALA A 1 91 ? 52.010 4.138 -12.825 1.00 54.22 91 ALA A N 1
ATOM 760 C CA . ALA A 1 91 ? 53.249 3.664 -13.457 1.00 54.22 91 ALA A CA 1
ATOM 761 C C . ALA A 1 91 ? 54.506 4.489 -13.092 1.00 54.22 91 ALA A C 1
ATOM 763 O O . ALA A 1 91 ? 55.606 4.131 -13.502 1.00 54.22 91 ALA A O 1
ATOM 764 N N . ALA A 1 92 ? 54.375 5.567 -12.311 1.00 52.56 92 ALA A N 1
ATOM 765 C CA . ALA A 1 92 ? 55.468 6.493 -11.998 1.00 52.56 92 ALA A CA 1
ATOM 766 C C . ALA A 1 92 ? 55.901 6.450 -10.521 1.00 52.56 92 ALA A C 1
ATOM 768 O O . ALA A 1 92 ? 56.103 7.489 -9.902 1.00 52.56 92 ALA A O 1
ATOM 769 N N . GLN A 1 93 ? 56.033 5.260 -9.926 1.00 52.09 93 GLN A N 1
ATOM 770 C CA . GLN A 1 93 ? 56.649 5.149 -8.597 1.00 52.09 93 GLN A CA 1
ATOM 771 C C . GLN A 1 93 ? 57.320 3.792 -8.361 1.00 52.09 93 GLN A C 1
ATOM 773 O O . GLN A 1 93 ? 57.062 3.089 -7.390 1.00 52.09 93 GLN A O 1
ATOM 778 N N . ARG A 1 94 ? 58.207 3.403 -9.277 1.00 47.41 94 ARG A N 1
ATOM 779 C CA . ARG A 1 94 ? 59.220 2.372 -9.021 1.00 47.41 94 ARG A CA 1
ATOM 780 C C . ARG A 1 94 ? 60.526 2.798 -9.663 1.00 47.41 94 ARG A C 1
ATOM 782 O O . ARG A 1 94 ? 60.838 2.357 -10.758 1.00 47.41 94 ARG A O 1
ATOM 789 N N . ASN A 1 95 ? 61.209 3.726 -9.004 1.00 49.12 95 ASN A N 1
ATOM 790 C CA . ASN A 1 95 ? 62.666 3.831 -8.961 1.00 49.12 95 ASN A CA 1
ATOM 791 C C . ASN A 1 95 ? 63.021 5.048 -8.111 1.00 49.12 95 ASN A C 1
ATOM 793 O O . ASN A 1 95 ? 63.082 6.153 -8.629 1.00 49.12 95 ASN A O 1
ATOM 797 N N . ASP A 1 96 ? 63.217 4.845 -6.812 1.00 49.16 96 ASP A N 1
ATOM 798 C CA . ASP A 1 96 ? 64.461 5.274 -6.176 1.00 49.16 96 ASP A CA 1
ATOM 799 C C . ASP A 1 96 ? 64.571 4.703 -4.759 1.00 49.16 96 ASP A C 1
ATOM 801 O O . ASP A 1 96 ? 63.562 4.442 -4.109 1.00 49.16 96 ASP A O 1
ATOM 805 N N . HIS A 1 97 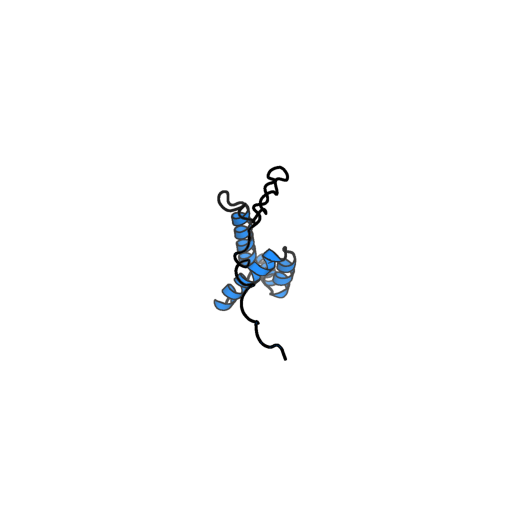? 65.813 4.541 -4.306 1.00 44.44 97 HIS A N 1
ATOM 806 C CA . HIS A 1 97 ? 66.259 4.033 -2.999 1.00 44.44 97 HIS A CA 1
ATOM 807 C C . HIS A 1 97 ? 66.405 2.513 -2.834 1.00 44.44 97 HIS A C 1
ATOM 809 O O . HIS A 1 97 ? 65.607 1.854 -2.179 1.00 44.44 97 HIS A O 1
ATOM 815 N N . SER A 1 98 ? 67.551 1.993 -3.290 1.00 44.69 98 SER A N 1
ATOM 816 C CA . SER A 1 98 ? 68.564 1.467 -2.351 1.00 44.69 98 SER A CA 1
ATOM 817 C C . SER A 1 98 ? 69.874 1.115 -3.076 1.00 44.69 98 SER A C 1
ATOM 819 O O . SER A 1 98 ? 70.140 -0.036 -3.417 1.00 44.69 98 SER A O 1
ATOM 821 N N . LYS A 1 99 ? 70.730 2.121 -3.290 1.00 47.75 99 LYS A N 1
ATOM 822 C CA . LYS A 1 99 ? 72.186 1.927 -3.358 1.00 47.75 99 LYS A CA 1
ATOM 823 C C . LYS A 1 99 ? 72.767 2.268 -1.986 1.00 47.75 99 LYS A C 1
ATOM 825 O O . LYS A 1 99 ? 72.711 3.434 -1.617 1.00 47.75 99 LYS A O 1
ATOM 830 N N . ALA A 1 100 ? 73.298 1.260 -1.290 1.00 44.38 100 ALA A N 1
ATOM 831 C CA . ALA A 1 100 ? 74.333 1.271 -0.233 1.00 44.38 100 ALA A CA 1
ATOM 832 C C . ALA A 1 100 ? 74.101 0.011 0.635 1.00 44.38 100 ALA A C 1
ATOM 834 O O . ALA A 1 100 ? 72.966 -0.242 1.009 1.00 44.38 100 ALA A O 1
ATOM 835 N N . LEU A 1 101 ? 75.051 -0.864 0.969 1.00 44.22 101 LEU A N 1
ATOM 836 C CA . LEU A 1 101 ? 76.510 -0.825 0.946 1.00 44.22 101 LEU A CA 1
ATOM 837 C C . LEU A 1 101 ? 77.076 -2.185 0.489 1.00 44.22 101 LEU A C 1
ATOM 839 O O . LEU A 1 101 ? 76.501 -3.233 0.768 1.00 44.22 101 LEU A O 1
ATOM 843 N N . LYS A 1 102 ? 78.241 -2.141 -0.167 1.00 42.38 102 LYS A N 1
ATOM 844 C CA . LYS A 1 102 ? 79.218 -3.237 -0.197 1.00 42.38 102 LYS A CA 1
ATOM 845 C C . LYS A 1 102 ? 80.176 -3.046 0.982 1.00 42.38 102 LYS A C 1
ATOM 847 O O . LYS A 1 102 ? 80.673 -1.931 1.131 1.00 42.38 102 LYS A O 1
ATOM 852 N N . CYS A 1 103 ? 80.400 -4.110 1.750 1.00 38.84 103 CYS A N 1
ATOM 853 C CA . CYS A 1 103 ? 81.680 -4.675 2.209 1.00 38.84 103 CYS A CA 1
ATOM 854 C C . CYS A 1 103 ? 81.368 -5.772 3.228 1.00 38.84 103 CYS A C 1
ATOM 856 O O . CYS A 1 103 ? 80.657 -5.464 4.208 1.00 38.84 103 CYS A O 1
#

Sequence (103 aa):
MHQVKYFANVNASDNLRKIVMRLPDYLIQKWKSIVINIRERRRSPTIEDFSTFLRKQVKAEYDPDFGDMSLKPPKYDPRKGEARERHGINAAQRNDHSKALKC

Radius of gyration: 28.68 Å; chains: 1; bounding box: 106×22×47 Å

Secondary structure (DSSP, 8-state):
--HHHHHHHHTSHHHHHHHHTTS-HHHHHHHHHHHHHHHHTT----HHHHHHHHHHHHHHHT-TTTTT-S-------TT---------TTSS-----------

Organism: Paramuricea clavata (NCBI:txid317549)

Foldseek 3Di:
DVVVVVQVVCLPPVNVVVVLVPDDPVLNVVVVVVQVVCVVVVHRDGVVNVVVSVVVVVCQCPPPVRNPVPCPPPPPDVVPDDDPPPPDPPPPPPDDDDDDDDD

pLDDT: mean 76.28, std 18.5, range [38.84, 96.19]